Protein AF-I7IHN9-F1 (afdb_monomer_lite)

Foldseek 3Di:
DPDPCVVVVDDDLQPVPDDPDDDDDDDADPAPDKDKFWADDSNPDPPPRGDPPPCVVVVVVVDPDGTDIDIHHHHDPDPPPPPPPPPPPPDDDDDDPDPPPPPDPPCPPVVVVVVVVVVVVVVVVVVVVVVVVVVVVVVVVVVVVVD

Structure (mmCIF, N/CA/C/O backbone):
data_AF-I7IHN9-F1
#
_entry.id   AF-I7IHN9-F1
#
loop_
_atom_site.group_PDB
_atom_site.id
_atom_site.type_symbol
_atom_site.label_atom_id
_atom_site.label_alt_id
_atom_site.label_comp_id
_atom_site.label_asym_id
_atom_site.label_entity_id
_atom_site.label_seq_id
_atom_site.pdbx_PDB_ins_code
_atom_site.Cartn_x
_atom_site.Cartn_y
_atom_site.Cartn_z
_atom_site.occupancy
_atom_site.B_iso_or_equiv
_atom_site.auth_seq_id
_atom_site.auth_comp_id
_atom_site.auth_asym_id
_atom_site.auth_atom_id
_atom_site.pdbx_PDB_model_num
ATOM 1 N N . MET A 1 1 ? 38.250 -12.489 -5.706 1.00 54.12 1 MET A N 1
ATOM 2 C CA . MET A 1 1 ? 36.847 -12.490 -5.244 1.00 54.12 1 MET A CA 1
ATOM 3 C C . MET A 1 1 ? 36.483 -11.031 -5.036 1.00 54.12 1 MET A C 1
ATOM 5 O O . MET A 1 1 ? 37.221 -10.375 -4.312 1.00 54.12 1 MET A O 1
ATOM 9 N N . SER A 1 2 ? 35.506 -10.486 -5.765 1.00 75.62 2 SER A N 1
ATOM 10 C CA . SER A 1 2 ? 35.067 -9.096 -5.568 1.00 75.62 2 SER A CA 1
ATOM 11 C C . SER A 1 2 ? 34.502 -8.921 -4.157 1.00 75.62 2 SER A C 1
ATOM 13 O O . SER A 1 2 ? 34.003 -9.886 -3.574 1.00 75.62 2 SER A O 1
ATOM 15 N N . ASP A 1 3 ? 34.631 -7.714 -3.607 1.00 82.38 3 ASP A N 1
ATOM 16 C CA . ASP A 1 3 ? 34.148 -7.372 -2.270 1.00 82.38 3 ASP A CA 1
ATOM 17 C C . ASP A 1 3 ? 32.648 -7.714 -2.151 1.00 82.38 3 ASP A C 1
ATOM 19 O O . ASP A 1 3 ? 31.854 -7.251 -2.975 1.00 82.38 3 ASP A O 1
ATOM 23 N N . PRO A 1 4 ? 32.223 -8.528 -1.167 1.00 71.88 4 PRO A N 1
ATOM 24 C CA . PRO A 1 4 ? 30.813 -8.807 -0.940 1.00 71.88 4 PRO A CA 1
ATOM 25 C C . PRO A 1 4 ? 29.994 -7.561 -0.592 1.00 71.88 4 PRO A C 1
ATOM 27 O O . PRO A 1 4 ? 28.783 -7.679 -0.561 1.00 71.88 4 PRO A O 1
ATOM 30 N N . LEU A 1 5 ? 30.585 -6.387 -0.354 1.00 69.56 5 LEU A N 1
ATOM 31 C CA . LEU A 1 5 ? 29.865 -5.119 -0.189 1.00 69.56 5 LEU A CA 1
ATOM 32 C C . LEU A 1 5 ? 29.711 -4.315 -1.491 1.00 69.56 5 LEU A C 1
ATOM 34 O O . LEU A 1 5 ? 29.008 -3.306 -1.502 1.00 69.56 5 LEU A O 1
ATOM 38 N N . ASP A 1 6 ? 30.297 -4.760 -2.604 1.00 70.44 6 ASP A N 1
ATOM 39 C CA . ASP A 1 6 ? 30.288 -4.015 -3.872 1.00 70.44 6 ASP A CA 1
ATOM 40 C C . ASP A 1 6 ? 28.869 -3.855 -4.466 1.00 70.44 6 ASP A C 1
ATOM 42 O O . ASP A 1 6 ? 28.580 -2.895 -5.180 1.00 70.44 6 ASP A O 1
ATOM 46 N N . TYR A 1 7 ? 27.920 -4.727 -4.091 1.00 60.41 7 TYR A N 1
ATOM 47 C CA . TYR A 1 7 ? 26.512 -4.614 -4.502 1.00 60.41 7 TYR A CA 1
ATOM 48 C C . TYR A 1 7 ? 25.788 -3.402 -3.900 1.00 60.41 7 TYR A C 1
ATOM 50 O O . TYR A 1 7 ? 24.804 -2.928 -4.474 1.00 60.41 7 TYR A O 1
ATOM 58 N N . PHE A 1 8 ? 26.264 -2.871 -2.770 1.00 59.25 8 PHE A N 1
ATOM 59 C CA . PHE A 1 8 ? 25.698 -1.657 -2.181 1.00 59.25 8 PHE A CA 1
ATOM 60 C C . PHE A 1 8 ? 25.998 -0.414 -3.023 1.00 59.25 8 PHE A C 1
ATOM 62 O O . PHE A 1 8 ? 25.286 0.583 -2.916 1.00 59.25 8 PHE A O 1
ATOM 69 N N . ASN A 1 9 ? 26.998 -0.475 -3.905 1.00 61.16 9 ASN A N 1
ATOM 70 C CA . ASN A 1 9 ? 27.484 0.697 -4.621 1.00 61.16 9 ASN A CA 1
ATOM 71 C C . ASN A 1 9 ? 26.726 1.014 -5.921 1.00 61.16 9 ASN A C 1
ATOM 73 O O . ASN A 1 9 ? 27.096 1.984 -6.588 1.00 61.16 9 ASN A O 1
ATOM 77 N N . LYS A 1 10 ? 25.696 0.250 -6.343 1.00 65.44 10 LYS A N 1
ATOM 78 C CA . LYS A 1 10 ? 25.131 0.493 -7.690 1.00 65.44 10 LYS A CA 1
ATOM 79 C C . LYS A 1 10 ? 23.691 0.088 -8.005 1.00 65.44 10 LYS A C 1
ATOM 81 O O . LYS A 1 10 ? 23.374 -0.072 -9.182 1.00 65.44 10 LYS A O 1
ATOM 86 N N . VAL A 1 11 ? 22.790 -0.019 -7.028 1.00 72.56 11 VAL A N 1
ATOM 87 C CA . VAL A 1 11 ? 21.359 -0.197 -7.347 1.00 72.56 11 VAL A CA 1
ATOM 88 C C . VAL A 1 11 ? 20.521 0.895 -6.697 1.00 72.56 11 VAL A C 1
ATOM 90 O O . VAL A 1 11 ? 20.158 0.822 -5.527 1.00 72.56 11 VAL A O 1
ATOM 93 N N . ASN A 1 12 ? 20.211 1.930 -7.480 1.00 80.44 12 ASN A N 1
ATOM 94 C CA . ASN A 1 12 ? 19.221 2.931 -7.105 1.00 80.44 12 ASN A CA 1
ATOM 95 C C . ASN A 1 12 ? 17.834 2.476 -7.581 1.00 80.44 12 ASN A C 1
ATOM 97 O O . ASN A 1 12 ? 17.494 2.633 -8.750 1.00 80.44 12 ASN A O 1
ATOM 101 N N . TYR A 1 13 ? 17.023 1.938 -6.671 1.00 81.69 13 TYR A N 1
ATOM 102 C CA . TYR A 1 13 ? 15.631 1.563 -6.958 1.00 81.69 13 TYR A CA 1
ATOM 103 C C . TYR A 1 13 ? 14.738 2.788 -7.197 1.00 81.69 13 TYR A C 1
ATOM 105 O O . TYR A 1 13 ? 13.779 2.737 -7.969 1.00 81.69 13 TYR A O 1
ATOM 113 N N . ASN A 1 14 ? 15.083 3.916 -6.579 1.00 88.81 14 ASN A N 1
ATOM 114 C CA . ASN A 1 14 ? 14.391 5.185 -6.717 1.00 88.81 14 ASN A CA 1
ATOM 115 C C . ASN A 1 14 ? 14.932 5.992 -7.909 1.00 88.81 14 ASN A C 1
ATOM 117 O O . ASN A 1 14 ? 15.412 7.120 -7.775 1.00 88.81 14 ASN A O 1
ATOM 121 N N . ILE A 1 15 ? 14.830 5.415 -9.107 1.00 89.19 15 ILE A N 1
ATOM 122 C CA . ILE A 1 15 ? 15.237 6.083 -10.357 1.00 89.19 15 ILE A CA 1
ATOM 123 C C . ILE A 1 15 ? 14.413 7.345 -10.657 1.00 89.19 15 ILE A C 1
ATOM 125 O O . ILE A 1 15 ? 14.815 8.164 -11.476 1.00 89.19 15 ILE A O 1
ATOM 129 N N . ARG A 1 16 ? 13.248 7.494 -10.013 1.00 88.44 16 ARG A N 1
ATOM 130 C CA . ARG A 1 16 ? 12.340 8.636 -10.179 1.00 88.44 16 ARG A CA 1
ATOM 131 C C . ARG A 1 16 ? 12.633 9.797 -9.230 1.00 88.44 16 ARG A C 1
ATOM 133 O O . ARG A 1 16 ? 11.987 10.831 -9.356 1.00 88.44 16 ARG A O 1
ATOM 140 N N . GLY A 1 17 ? 13.578 9.638 -8.302 1.00 88.88 17 GLY A N 1
ATOM 141 C CA . GLY A 1 17 ? 13.965 10.701 -7.375 1.00 88.88 17 GLY A CA 1
ATOM 142 C C . GLY A 1 17 ? 12.866 11.092 -6.385 1.00 88.88 17 GLY A C 1
ATOM 143 O O . GLY A 1 17 ? 12.783 12.253 -6.001 1.00 88.88 17 GLY A O 1
ATOM 144 N N . PHE A 1 18 ? 12.009 10.149 -5.981 1.00 90.75 18 PHE A N 1
ATOM 145 C CA . PHE A 1 18 ? 11.022 10.391 -4.929 1.00 90.75 18 PHE A CA 1
ATOM 146 C C . PHE A 1 18 ? 11.691 10.701 -3.586 1.00 90.75 18 PHE A C 1
ATOM 148 O O . PHE A 1 18 ? 12.815 10.272 -3.322 1.00 90.75 18 PHE A O 1
ATOM 155 N N . GLU A 1 19 ? 10.986 11.400 -2.705 1.00 87.88 19 GLU A N 1
ATOM 156 C CA . GLU A 1 19 ? 11.465 11.629 -1.344 1.00 87.88 19 GLU A CA 1
ATOM 157 C C . GLU A 1 19 ? 11.629 10.303 -0.587 1.00 87.88 19 GLU A C 1
ATOM 159 O O . GLU A 1 19 ? 10.812 9.383 -0.709 1.00 87.88 19 GLU A O 1
ATOM 164 N N . THR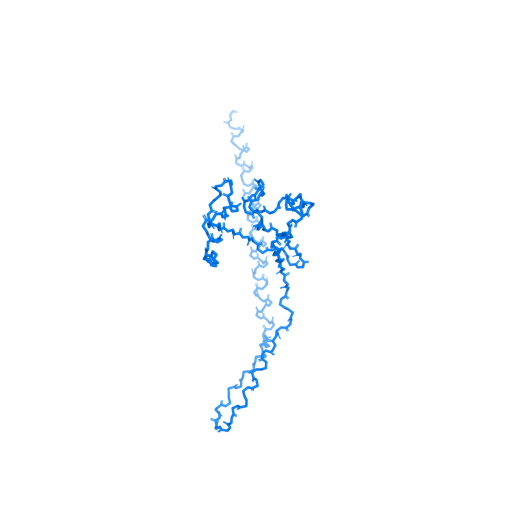 A 1 20 ? 12.700 10.201 0.204 1.00 82.06 20 THR A N 1
ATOM 165 C CA . THR A 1 20 ? 13.037 8.984 0.961 1.00 82.06 20 THR A CA 1
ATOM 166 C C . THR A 1 20 ? 12.082 8.739 2.124 1.00 82.06 20 THR A C 1
ATOM 168 O O . THR A 1 20 ? 11.817 7.590 2.478 1.00 82.06 20 THR A O 1
ATOM 171 N N . THR A 1 21 ? 11.529 9.804 2.699 1.00 86.75 21 THR A N 1
ATOM 172 C CA . THR A 1 21 ? 10.572 9.758 3.803 1.00 86.75 21 THR A CA 1
ATOM 173 C C . THR A 1 21 ? 9.226 10.294 3.350 1.00 86.75 21 THR A C 1
ATOM 175 O O . THR A 1 21 ? 9.148 11.406 2.849 1.00 86.75 21 THR A O 1
ATOM 178 N N . ASN A 1 22 ? 8.162 9.522 3.569 1.00 89.50 22 ASN A N 1
ATOM 179 C CA . ASN A 1 22 ? 6.793 9.936 3.279 1.00 89.50 22 ASN A CA 1
ATOM 180 C C . ASN A 1 22 ? 5.959 9.768 4.549 1.00 89.50 22 ASN A C 1
ATOM 182 O O . ASN A 1 22 ? 5.954 8.690 5.144 1.00 89.50 22 ASN A O 1
ATOM 186 N N . GLN A 1 23 ? 5.248 10.818 4.955 1.00 91.31 23 GLN A N 1
ATOM 187 C CA . GLN A 1 23 ? 4.308 10.766 6.072 1.00 91.31 23 GLN A CA 1
ATOM 188 C C . GLN A 1 23 ? 2.880 10.719 5.533 1.00 91.31 23 GLN A C 1
ATOM 190 O O . GLN A 1 23 ? 2.482 11.556 4.728 1.00 91.31 23 GLN A O 1
ATOM 195 N N . ILE A 1 24 ? 2.104 9.734 5.986 1.00 92.19 24 ILE A N 1
ATOM 196 C CA . ILE A 1 24 ? 0.739 9.492 5.514 1.00 92.19 24 ILE A CA 1
ATOM 197 C C . ILE A 1 24 ? -0.171 9.438 6.736 1.00 92.19 24 ILE A C 1
ATOM 199 O O . ILE A 1 24 ? 0.062 8.651 7.653 1.00 92.19 24 ILE A O 1
ATOM 203 N N . VAL A 1 25 ? -1.188 10.296 6.758 1.00 93.31 25 VAL A N 1
ATOM 204 C CA . VAL A 1 25 ? -2.175 10.373 7.839 1.00 93.31 25 VAL A CA 1
ATOM 205 C C . VAL A 1 25 ? -3.511 9.900 7.292 1.00 93.31 25 VAL A C 1
ATOM 207 O O . VAL A 1 25 ? -4.019 10.455 6.321 1.00 93.31 25 VAL A O 1
ATOM 210 N N . GLU A 1 26 ? -4.072 8.867 7.914 1.00 92.25 26 GLU A N 1
ATOM 211 C CA . GLU A 1 26 ? -5.314 8.232 7.484 1.00 92.25 26 GLU A CA 1
ATOM 212 C C . GLU A 1 26 ? -6.309 8.178 8.637 1.00 92.25 26 GLU A C 1
ATOM 214 O O . GLU A 1 26 ? -5.959 7.829 9.764 1.00 92.25 26 GLU A O 1
ATOM 219 N N . TYR A 1 27 ? -7.562 8.524 8.347 1.00 92.25 27 TYR A N 1
ATOM 220 C CA . TYR A 1 27 ? -8.635 8.488 9.335 1.00 92.25 27 TYR A CA 1
ATOM 221 C C . TYR A 1 27 ? -9.208 7.080 9.479 1.00 92.25 27 TYR A C 1
ATOM 223 O O . TYR A 1 27 ? -9.294 6.314 8.512 1.00 92.25 27 TYR A O 1
ATOM 231 N N . LEU A 1 28 ? -9.641 6.770 10.700 1.00 94.31 28 LEU A N 1
ATOM 232 C CA . LEU A 1 28 ? -10.312 5.522 11.026 1.00 94.31 28 LEU A CA 1
ATOM 233 C C . LEU A 1 28 ? -11.630 5.416 10.226 1.00 94.31 28 LEU A C 1
ATOM 235 O O . LEU A 1 28 ? -12.396 6.385 10.203 1.00 94.31 28 LEU A O 1
ATOM 239 N N . PRO A 1 29 ? -11.907 4.283 9.552 1.00 94.81 29 PRO A N 1
ATOM 240 C CA . PRO A 1 29 ? -13.169 4.101 8.849 1.00 94.81 29 PRO A CA 1
ATOM 241 C C . PRO A 1 29 ? -14.347 4.020 9.836 1.00 94.81 29 PRO A C 1
ATOM 243 O O . PRO A 1 29 ? -14.147 3.815 11.039 1.00 94.81 29 PRO A O 1
ATOM 246 N N . PRO A 1 30 ? -15.593 4.157 9.350 1.00 93.69 30 PRO A N 1
ATOM 247 C CA . PRO A 1 30 ? -16.770 3.871 10.159 1.00 93.69 30 PRO A CA 1
ATOM 248 C C . PRO A 1 30 ? -16.743 2.442 10.707 1.00 93.69 30 PRO A C 1
ATOM 250 O O . PRO A 1 30 ? -16.099 1.551 10.148 1.00 93.69 30 PRO A O 1
ATOM 253 N N . ILE A 1 31 ? -17.463 2.234 11.804 1.00 92.88 31 ILE A N 1
ATOM 254 C CA . ILE A 1 31 ? -17.530 0.949 12.489 1.00 92.88 31 ILE A CA 1
ATOM 255 C C . ILE A 1 31 ? -17.989 -0.169 11.540 1.00 92.88 31 ILE A C 1
ATOM 257 O O . ILE A 1 31 ? -18.911 0.016 10.743 1.00 92.88 31 ILE A O 1
ATOM 261 N N . GLY A 1 32 ? -17.325 -1.322 11.591 1.00 89.88 32 GLY A N 1
ATOM 262 C CA . GLY A 1 32 ? -17.643 -2.473 10.741 1.00 89.88 32 GLY A CA 1
ATOM 263 C C . GLY A 1 32 ? -17.229 -2.335 9.269 1.00 89.88 32 GLY A C 1
ATOM 264 O O . GLY A 1 32 ? -17.430 -3.276 8.503 1.00 89.88 32 GLY A O 1
ATOM 265 N N . ILE A 1 33 ? -16.628 -1.210 8.861 1.00 93.94 33 ILE A N 1
ATOM 266 C CA . ILE A 1 33 ? -16.092 -1.016 7.509 1.00 93.94 33 ILE A CA 1
ATOM 267 C C . ILE A 1 33 ? -14.572 -1.181 7.528 1.00 93.94 33 ILE A C 1
ATOM 269 O O . ILE A 1 33 ? -13.862 -0.586 8.338 1.00 93.94 33 ILE A O 1
ATOM 273 N N . GLU A 1 34 ? -14.063 -1.974 6.588 1.00 94.38 34 GLU A N 1
ATOM 274 C CA . GLU A 1 34 ? -12.632 -2.165 6.376 1.00 94.38 34 GLU A CA 1
ATOM 275 C C . GLU A 1 34 ? -12.102 -1.188 5.320 1.00 94.38 34 GLU A C 1
ATOM 277 O O . GLU A 1 34 ? -12.626 -1.114 4.205 1.00 94.38 34 GLU A O 1
ATOM 282 N N . LYS A 1 35 ? -11.015 -0.477 5.638 1.00 95.88 35 LYS A N 1
ATOM 283 C CA . LYS A 1 35 ? -10.280 0.355 4.679 1.00 95.88 35 LYS A CA 1
ATOM 284 C C . LYS A 1 35 ? -8.940 -0.296 4.348 1.00 95.88 35 LYS A C 1
ATOM 286 O O . LYS A 1 35 ? -8.073 -0.428 5.209 1.00 95.88 35 LYS A O 1
ATOM 291 N N . LYS A 1 36 ? -8.762 -0.678 3.081 1.00 96.06 36 LYS A N 1
ATOM 292 C CA . LYS A 1 36 ? -7.509 -1.238 2.555 1.00 96.06 36 LYS A CA 1
ATOM 293 C C . LYS A 1 36 ? -6.688 -0.154 1.874 1.00 96.06 36 LYS A C 1
ATOM 295 O O . LYS A 1 36 ? -7.179 0.513 0.966 1.00 96.06 36 LYS A O 1
ATOM 300 N N . ILE A 1 37 ? -5.426 -0.034 2.259 1.00 96.31 37 ILE A N 1
ATOM 301 C CA . ILE A 1 37 ? -4.478 0.923 1.691 1.00 96.31 37 ILE A CA 1
ATOM 302 C C . ILE A 1 37 ? -3.272 0.146 1.176 1.00 96.31 37 ILE A C 1
ATOM 304 O O . ILE A 1 37 ? -2.746 -0.722 1.869 1.00 96.31 37 ILE A O 1
ATOM 308 N N . ARG A 1 38 ? -2.844 0.428 -0.058 1.00 97.38 38 ARG A N 1
ATOM 309 C CA . ARG A 1 38 ? -1.682 -0.223 -0.678 1.00 97.38 38 ARG A CA 1
ATOM 310 C C . ARG A 1 38 ? -0.554 0.785 -0.836 1.00 97.38 38 ARG A C 1
ATOM 312 O O . ARG A 1 38 ? -0.706 1.760 -1.568 1.00 97.38 38 ARG A O 1
ATOM 319 N N . PHE A 1 39 ? 0.579 0.511 -0.210 1.00 96.75 39 PHE A N 1
ATOM 320 C CA . PHE A 1 39 ? 1.793 1.310 -0.300 1.00 96.75 39 PHE A CA 1
ATOM 321 C C . PHE A 1 39 ? 2.779 0.688 -1.284 1.00 96.75 39 PHE A C 1
ATOM 323 O O . PHE A 1 39 ? 2.986 -0.529 -1.313 1.00 96.75 39 PHE A O 1
ATOM 330 N N . CYS A 1 40 ? 3.364 1.533 -2.123 1.00 95.81 40 CYS A N 1
ATOM 331 C CA . CYS A 1 40 ? 4.338 1.140 -3.125 1.00 95.81 40 CYS A CA 1
ATOM 332 C C . CYS A 1 40 ? 5.669 0.767 -2.460 1.00 95.81 40 CYS A C 1
ATOM 334 O O . CYS A 1 40 ? 6.181 1.517 -1.635 1.00 95.81 40 CYS A O 1
ATOM 336 N N . ARG A 1 41 ? 6.251 -0.367 -2.865 1.00 94.00 41 ARG A N 1
ATOM 337 C CA . ARG A 1 41 ? 7.622 -0.764 -2.490 1.00 94.00 41 ARG A CA 1
ATOM 338 C C . ARG A 1 41 ? 8.562 -0.922 -3.685 1.00 94.00 41 ARG A C 1
ATOM 340 O O . ARG A 1 41 ? 9.757 -1.089 -3.494 1.00 94.00 41 ARG A O 1
ATOM 347 N N . CYS A 1 42 ? 8.033 -0.862 -4.908 1.00 93.88 42 CYS A N 1
ATOM 348 C CA . CYS A 1 42 ? 8.820 -1.023 -6.131 1.00 93.88 42 CYS A CA 1
ATOM 349 C C . CYS A 1 42 ? 9.401 0.295 -6.667 1.00 93.88 42 CYS A C 1
ATOM 351 O O . CYS A 1 42 ? 10.112 0.274 -7.662 1.00 93.88 42 CYS A O 1
ATOM 353 N N . TRP A 1 43 ? 9.066 1.442 -6.060 1.00 93.81 43 TRP A N 1
ATOM 354 C CA . TRP A 1 43 ? 9.514 2.783 -6.476 1.00 93.81 43 TRP A CA 1
ATOM 355 C C . TRP A 1 43 ? 9.128 3.207 -7.911 1.00 93.81 43 TRP A C 1
ATOM 357 O O . TRP A 1 43 ? 9.531 4.273 -8.366 1.00 93.81 43 TRP A O 1
ATOM 367 N N . GLN A 1 44 ? 8.289 2.433 -8.614 1.00 93.94 44 GLN A N 1
ATOM 368 C CA . GLN A 1 44 ? 7.838 2.735 -9.985 1.00 93.94 44 GLN A CA 1
ATOM 369 C C . GLN A 1 44 ? 6.416 3.304 -10.085 1.00 93.94 44 GLN A C 1
ATOM 371 O O . GLN A 1 44 ? 5.984 3.704 -11.171 1.00 93.94 44 GLN A O 1
ATOM 376 N N . SER A 1 45 ? 5.686 3.383 -8.970 1.00 95.38 45 SER A N 1
ATOM 377 C CA . SER A 1 45 ? 4.326 3.931 -8.963 1.00 95.38 45 SER A CA 1
ATOM 378 C C . SER A 1 45 ? 4.300 5.392 -9.403 1.00 95.38 45 SER A C 1
ATOM 380 O O . SER A 1 45 ? 5.128 6.202 -8.982 1.00 95.38 45 SER A O 1
ATOM 382 N N . LYS A 1 46 ? 3.329 5.758 -10.244 1.00 94.00 46 LYS A N 1
ATOM 383 C CA . LYS A 1 46 ? 3.037 7.163 -10.585 1.00 94.00 46 LYS A CA 1
ATOM 384 C C . LYS A 1 46 ? 2.352 7.903 -9.435 1.00 94.00 46 LYS A C 1
ATOM 386 O O . LYS A 1 46 ? 2.375 9.126 -9.408 1.00 94.00 46 LYS A O 1
ATOM 391 N N . LYS A 1 47 ? 1.741 7.169 -8.501 1.00 93.94 47 LYS A N 1
ATOM 392 C CA . LYS A 1 47 ? 1.033 7.699 -7.326 1.00 93.94 47 LYS A CA 1
ATOM 393 C C . LYS A 1 47 ? 1.811 7.464 -6.031 1.00 93.94 47 LYS A C 1
ATOM 395 O O . LYS A 1 47 ? 1.196 7.312 -4.978 1.00 93.94 47 LYS A O 1
ATOM 400 N N . PHE A 1 48 ? 3.140 7.369 -6.109 1.00 94.56 48 PHE A N 1
ATOM 401 C CA . PHE A 1 48 ? 3.995 7.175 -4.939 1.00 94.56 48 PHE A CA 1
ATOM 402 C C . PHE A 1 48 ? 3.650 8.222 -3.862 1.00 94.56 48 PHE A C 1
ATOM 404 O O . PHE A 1 48 ? 3.514 9.395 -4.210 1.00 94.56 48 PHE A O 1
ATOM 411 N N . PRO A 1 49 ? 3.420 7.825 -2.595 1.00 95.12 49 PRO A N 1
ATOM 412 C CA . PRO A 1 49 ? 3.755 6.544 -1.948 1.00 95.12 49 PRO A CA 1
ATOM 413 C C . PRO A 1 49 ? 2.729 5.404 -2.113 1.00 95.12 49 PRO A C 1
ATOM 415 O O . PRO A 1 49 ? 2.967 4.286 -1.654 1.00 95.12 49 PRO A O 1
ATOM 418 N N . TYR A 1 50 ? 1.592 5.631 -2.769 1.00 96.81 50 TYR A N 1
ATOM 419 C CA . TYR A 1 50 ? 0.571 4.603 -2.988 1.00 96.81 50 TYR A CA 1
ATOM 420 C C . TYR A 1 50 ? 0.920 3.675 -4.151 1.00 96.81 50 TYR A C 1
ATOM 422 O O . TYR A 1 50 ? 1.582 4.064 -5.114 1.00 96.81 50 TYR A O 1
ATOM 430 N N . CYS A 1 51 ? 0.456 2.431 -4.080 1.00 97.19 51 CYS A N 1
ATOM 431 C CA . CYS A 1 51 ? 0.615 1.457 -5.153 1.00 97.19 51 CYS A CA 1
ATOM 432 C C . CYS A 1 51 ? -0.468 1.635 -6.227 1.00 97.19 51 CYS A C 1
ATOM 434 O O . CYS A 1 51 ? -1.659 1.631 -5.921 1.00 97.19 51 CYS A O 1
ATOM 436 N N . ASP A 1 52 ? -0.045 1.724 -7.484 1.00 96.88 52 ASP A N 1
ATOM 437 C CA . ASP A 1 52 ? -0.883 1.799 -8.689 1.00 96.88 52 ASP A CA 1
ATOM 438 C C . ASP A 1 52 ? -0.779 0.531 -9.561 1.00 96.88 52 ASP A C 1
ATOM 440 O O . ASP A 1 52 ? -1.084 0.554 -10.748 1.00 96.88 52 ASP A O 1
ATOM 444 N N . ASP A 1 53 ? -0.326 -0.572 -8.964 1.00 96.56 53 ASP A N 1
ATOM 445 C CA . ASP A 1 53 ? -0.132 -1.880 -9.595 1.00 96.56 53 ASP A CA 1
ATOM 446 C C . ASP A 1 53 ? 0.956 -1.946 -10.688 1.00 96.56 53 ASP A C 1
ATOM 448 O O . ASP A 1 53 ? 1.117 -2.983 -11.330 1.00 96.56 53 ASP A O 1
ATOM 452 N N . THR A 1 54 ? 1.796 -0.911 -10.820 1.00 95.56 54 THR A N 1
ATOM 453 C CA . THR A 1 54 ? 2.996 -0.914 -11.692 1.00 95.56 54 THR A CA 1
ATOM 454 C C . THR A 1 54 ? 3.972 -2.056 -11.405 1.00 95.56 54 THR A C 1
ATOM 456 O O . THR A 1 54 ? 4.638 -2.537 -12.317 1.00 95.56 54 THR A O 1
ATOM 459 N N . HIS A 1 55 ? 4.020 -2.542 -10.162 1.00 94.88 55 HIS A N 1
ATOM 460 C CA . HIS A 1 55 ? 4.826 -3.702 -9.770 1.00 94.88 55 HIS A CA 1
ATOM 461 C C . HIS A 1 55 ? 4.485 -4.976 -10.563 1.00 94.88 55 HIS A C 1
ATOM 463 O O . HIS A 1 55 ? 5.341 -5.839 -10.692 1.00 94.88 55 HIS A O 1
ATOM 469 N N . LYS A 1 56 ? 3.279 -5.101 -11.141 1.00 96.31 56 LYS A N 1
ATOM 470 C CA . LYS A 1 56 ? 2.914 -6.267 -11.965 1.00 96.31 56 LYS A CA 1
ATOM 471 C C . LYS A 1 56 ? 3.802 -6.408 -13.201 1.00 96.31 56 LYS A C 1
ATOM 473 O O . LYS A 1 56 ? 4.231 -7.510 -13.503 1.00 96.31 56 LYS A O 1
ATOM 478 N N . VAL A 1 57 ? 4.144 -5.291 -13.844 1.00 94.69 57 VAL A N 1
ATOM 479 C CA . VAL A 1 57 ? 5.053 -5.280 -15.002 1.00 94.69 57 VAL A CA 1
ATOM 480 C C . VAL A 1 57 ? 6.457 -5.737 -14.593 1.00 94.69 57 VAL A C 1
ATOM 482 O O . VAL A 1 57 ? 7.135 -6.431 -15.340 1.00 94.69 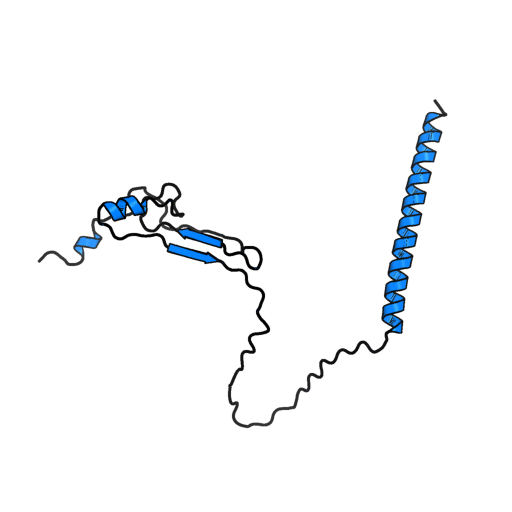57 VAL A O 1
ATOM 485 N N . MET A 1 58 ? 6.892 -5.391 -13.378 1.00 91.75 58 MET A N 1
ATOM 486 C CA . MET A 1 58 ? 8.173 -5.860 -12.839 1.00 91.75 58 MET A CA 1
ATOM 487 C C . MET A 1 58 ? 8.138 -7.359 -12.524 1.00 91.75 58 MET A C 1
ATOM 489 O O . MET A 1 58 ? 9.089 -8.067 -12.842 1.00 91.75 58 MET A O 1
ATOM 493 N N . ASN A 1 59 ? 7.009 -7.853 -12.008 1.00 94.88 59 ASN A N 1
ATOM 494 C CA . ASN A 1 59 ? 6.785 -9.284 -11.795 1.00 94.88 59 ASN A CA 1
ATOM 495 C C . ASN A 1 59 ? 6.829 -10.072 -13.109 1.00 94.88 59 ASN A C 1
ATOM 497 O O . ASN A 1 59 ? 7.425 -11.145 -13.152 1.00 94.88 59 ASN A O 1
ATOM 501 N N . GLU A 1 60 ? 6.258 -9.534 -14.189 1.00 95.00 60 GLU A N 1
ATOM 502 C CA . GLU A 1 60 ? 6.346 -10.121 -15.536 1.00 95.00 60 GLU A CA 1
ATOM 503 C C . GLU A 1 60 ? 7.788 -10.147 -16.068 1.00 95.00 60 GLU A C 1
ATOM 505 O O . GLU A 1 60 ? 8.174 -11.093 -16.752 1.00 95.00 60 GLU A O 1
ATOM 510 N N . ALA A 1 61 ? 8.607 -9.154 -15.707 1.00 92.50 61 ALA A N 1
ATOM 511 C CA . ALA A 1 61 ? 10.034 -9.107 -16.030 1.00 92.50 61 ALA A CA 1
ATOM 512 C C . ALA A 1 61 ? 10.909 -10.018 -15.138 1.00 92.50 61 ALA A C 1
ATOM 514 O O . ALA A 1 61 ? 12.121 -10.087 -15.345 1.00 92.50 61 ALA A O 1
ATOM 515 N N . GLY A 1 62 ? 10.315 -10.721 -14.166 1.00 93.62 62 GLY A N 1
ATOM 516 C CA . GLY A 1 62 ? 11.002 -11.663 -13.278 1.00 93.62 62 GLY A CA 1
ATOM 517 C C . GLY A 1 62 ? 11.436 -11.094 -11.924 1.00 93.62 62 GLY A C 1
ATOM 518 O O . GLY A 1 62 ? 12.070 -11.812 -11.151 1.00 93.62 62 GLY A O 1
ATOM 519 N N . ASP A 1 63 ? 11.091 -9.845 -11.598 1.00 89.50 63 ASP A N 1
ATOM 520 C CA . ASP A 1 63 ? 11.362 -9.261 -10.280 1.00 89.50 63 ASP A CA 1
ATOM 521 C C . ASP A 1 63 ? 10.184 -9.508 -9.329 1.00 89.50 63 ASP A C 1
ATOM 523 O O . ASP A 1 63 ? 9.072 -9.069 -9.588 1.00 89.50 63 ASP A O 1
ATOM 527 N N . SER A 1 64 ? 10.397 -10.218 -8.221 1.00 93.50 64 SER A N 1
ATOM 528 C CA . SER A 1 64 ? 9.322 -10.621 -7.301 1.00 93.50 64 SER A CA 1
ATOM 529 C C . SER A 1 64 ? 8.996 -9.522 -6.290 1.00 93.50 64 SER A C 1
ATOM 531 O O . SER A 1 64 ? 9.327 -9.619 -5.104 1.00 93.50 64 SER A O 1
ATOM 533 N N . VAL A 1 65 ? 8.313 -8.472 -6.747 1.00 93.31 65 VAL A N 1
ATOM 534 C CA . VAL A 1 65 ? 7.965 -7.306 -5.926 1.00 93.31 65 VAL A CA 1
ATOM 535 C C . VAL A 1 65 ? 6.458 -7.152 -5.728 1.00 93.31 65 VAL A C 1
ATOM 537 O O . VAL A 1 65 ? 5.608 -7.605 -6.492 1.00 93.31 65 VAL A O 1
ATOM 540 N N . GLY A 1 66 ? 6.086 -6.480 -4.642 1.00 94.19 66 GLY A N 1
ATOM 541 C CA . GLY A 1 66 ? 4.682 -6.261 -4.324 1.00 94.19 66 GLY A CA 1
ATOM 542 C C . GLY A 1 66 ? 4.478 -5.164 -3.291 1.00 94.19 66 GLY A C 1
ATOM 543 O O . GLY A 1 66 ? 5.413 -4.817 -2.559 1.00 94.19 66 GLY A O 1
ATOM 544 N N . PRO A 1 67 ? 3.267 -4.599 -3.210 1.00 97.31 67 PRO A N 1
ATOM 545 C CA . PRO A 1 67 ? 2.963 -3.532 -2.277 1.00 97.31 67 PRO A CA 1
ATOM 546 C C . PRO A 1 67 ? 2.914 -4.030 -0.835 1.00 97.31 67 PRO A C 1
ATOM 548 O O . PRO A 1 67 ? 2.702 -5.212 -0.571 1.00 97.31 67 PRO A O 1
ATOM 551 N N . PHE A 1 68 ? 3.055 -3.101 0.103 1.00 96.12 68 PHE A N 1
ATOM 552 C CA . PHE A 1 68 ? 2.639 -3.326 1.482 1.00 96.12 68 PHE A CA 1
ATOM 553 C C . PHE A 1 68 ? 1.156 -2.962 1.609 1.00 96.12 68 PHE A C 1
ATOM 555 O O . PHE A 1 68 ? 0.751 -1.881 1.187 1.00 96.12 68 PHE A O 1
ATOM 562 N N . VAL A 1 69 ? 0.333 -3.865 2.143 1.00 96.81 69 VAL A N 1
ATOM 563 C CA . VAL A 1 69 ? -1.116 -3.656 2.268 1.00 96.81 69 VAL A CA 1
ATOM 564 C C . VAL A 1 69 ? -1.467 -3.459 3.736 1.00 96.81 69 VAL A C 1
ATOM 566 O O . VAL A 1 69 ? -1.377 -4.395 4.525 1.00 96.81 69 VAL A O 1
ATOM 569 N N . ALA A 1 70 ? -1.881 -2.246 4.087 1.00 95.56 70 ALA A N 1
ATOM 570 C CA . ALA A 1 70 ? -2.414 -1.929 5.401 1.00 95.56 70 ALA A CA 1
ATOM 571 C C . ALA A 1 70 ? -3.936 -2.086 5.388 1.00 95.56 70 ALA A C 1
ATOM 573 O O . ALA A 1 70 ? -4.623 -1.579 4.497 1.00 95.56 70 ALA A O 1
ATOM 574 N N . ILE A 1 71 ? -4.456 -2.789 6.388 1.00 95.69 71 ILE A N 1
ATOM 575 C CA . ILE A 1 71 ? -5.885 -2.994 6.588 1.00 95.69 71 ILE A CA 1
ATOM 576 C C . ILE A 1 71 ? -6.270 -2.280 7.878 1.00 95.69 71 ILE A C 1
ATOM 578 O O . ILE A 1 71 ? -5.844 -2.679 8.959 1.00 95.69 71 ILE A O 1
ATOM 582 N N . ILE A 1 72 ? -7.062 -1.220 7.756 1.00 95.19 72 ILE A N 1
ATOM 583 C CA . ILE A 1 72 ? -7.567 -0.455 8.893 1.00 95.19 72 ILE A CA 1
ATOM 584 C C . ILE A 1 72 ? -8.996 -0.913 9.155 1.00 95.19 72 ILE A C 1
ATOM 586 O O . ILE A 1 72 ? -9.854 -0.834 8.271 1.00 95.19 72 ILE A O 1
ATOM 590 N N . LYS A 1 73 ? -9.242 -1.390 10.373 1.00 93.75 73 LYS A N 1
ATOM 591 C CA . LYS A 1 73 ? -10.564 -1.794 10.845 1.00 93.75 73 LYS A CA 1
ATOM 592 C C . LYS A 1 73 ? -10.937 -0.973 12.060 1.00 93.75 73 LYS A C 1
ATOM 594 O O . LYS A 1 73 ? -10.103 -0.729 12.929 1.00 93.75 73 LYS A O 1
ATOM 599 N N . ASN A 1 74 ? -12.194 -0.562 12.088 1.00 93.12 74 ASN A N 1
ATOM 600 C CA . ASN A 1 74 ? -12.820 0.007 13.262 1.00 93.12 74 ASN A CA 1
ATOM 601 C C . ASN A 1 74 ? -13.852 -0.994 13.765 1.00 93.12 74 ASN A C 1
ATOM 603 O O . ASN A 1 74 ? -14.849 -1.255 13.088 1.00 93.12 74 ASN A O 1
ATOM 607 N N . GLU A 1 75 ? -13.579 -1.597 14.910 1.00 86.25 75 GLU A N 1
ATOM 608 C CA . GLU A 1 75 ? -14.455 -2.585 15.526 1.00 86.25 75 GLU A CA 1
ATOM 609 C C . GLU A 1 75 ? -15.022 -1.986 16.809 1.00 86.25 75 GLU A C 1
ATOM 611 O O . GLU A 1 75 ? -14.308 -1.298 17.543 1.00 86.25 75 GLU A O 1
ATOM 616 N N . GLU A 1 76 ? -16.310 -2.233 17.080 1.00 80.81 76 GLU A N 1
ATOM 617 C CA . GLU A 1 76 ? -16.853 -1.918 18.403 1.00 80.81 76 GLU A CA 1
ATOM 618 C C . GLU A 1 76 ? -16.033 -2.696 19.428 1.00 80.81 76 GLU A C 1
ATOM 620 O O . GLU A 1 76 ? -15.687 -3.852 19.161 1.00 80.81 76 GLU A O 1
ATOM 625 N N . PRO A 1 77 ? -15.732 -2.119 20.603 1.00 72.38 77 PRO A N 1
ATOM 626 C CA . PRO A 1 77 ? -15.091 -2.866 21.665 1.00 72.38 77 PRO A CA 1
ATOM 627 C C . PRO A 1 77 ? -15.978 -4.066 21.999 1.00 72.38 77 PRO A C 1
ATOM 629 O O . PRO A 1 77 ? -17.002 -3.943 22.674 1.00 72.38 77 PRO A O 1
ATOM 632 N N . THR A 1 78 ? -15.601 -5.245 21.506 1.00 64.62 78 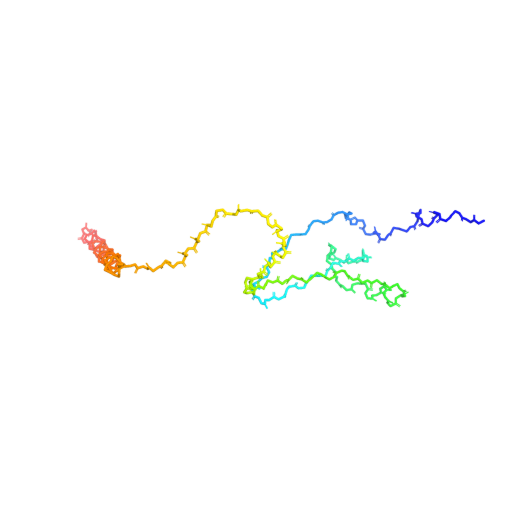THR A N 1
ATOM 633 C CA . THR A 1 78 ? -16.311 -6.478 21.807 1.00 64.62 78 THR A CA 1
ATOM 634 C C . THR A 1 78 ? -16.141 -6.714 23.296 1.00 64.62 78 THR A C 1
ATOM 636 O O . THR A 1 78 ? -15.039 -7.015 23.745 1.00 64.62 78 THR A O 1
ATOM 639 N N . THR A 1 79 ? -17.222 -6.473 24.043 1.00 58.97 79 THR A N 1
ATOM 640 C CA . THR A 1 79 ? -17.449 -6.786 25.460 1.00 58.97 79 THR A CA 1
ATOM 641 C C . THR A 1 79 ? -16.166 -6.873 26.276 1.00 58.97 79 THR A C 1
ATOM 643 O O . THR A 1 79 ? -15.580 -7.948 26.304 1.00 58.97 79 THR A O 1
ATOM 646 N N . PHE A 1 80 ? -15.759 -5.766 26.921 1.00 58.75 80 PHE A N 1
ATOM 647 C CA . PHE A 1 80 ? -14.646 -5.666 27.880 1.00 58.75 80 PHE A CA 1
ATOM 648 C C . PHE A 1 80 ? -13.744 -6.898 27.858 1.00 58.75 80 PHE A C 1
ATOM 650 O O . PHE A 1 80 ? -14.054 -7.874 28.549 1.00 58.75 80 PHE A O 1
ATOM 657 N N . HIS A 1 81 ? -12.645 -6.872 27.097 1.00 59.47 81 HIS A N 1
ATOM 658 C CA . HIS A 1 81 ? -11.575 -7.835 27.319 1.00 59.47 81 HIS A CA 1
ATOM 659 C C . HIS A 1 81 ? -11.222 -7.742 28.801 1.00 59.47 81 HIS A C 1
ATOM 661 O O . HIS A 1 81 ? -10.528 -6.827 29.241 1.00 59.47 81 HIS A O 1
ATOM 667 N N . LYS A 1 82 ? -11.791 -8.650 29.597 1.00 50.22 82 LYS A N 1
ATOM 668 C CA . LYS A 1 82 ? -11.488 -8.813 31.001 1.00 50.22 82 LYS A CA 1
ATOM 669 C C . LYS A 1 82 ? -10.062 -9.303 30.957 1.00 50.22 82 LYS A C 1
ATOM 671 O O . LYS A 1 82 ? -9.827 -10.502 30.823 1.00 50.22 82 LYS A O 1
ATOM 676 N N . LEU A 1 83 ? -9.122 -8.363 30.979 1.00 54.12 83 LEU A N 1
ATOM 677 C CA . LEU A 1 83 ? -7.736 -8.631 31.279 1.00 54.12 83 LEU A CA 1
ATOM 678 C C . LEU A 1 83 ? -7.790 -9.245 32.673 1.00 54.12 83 LEU A C 1
ATOM 680 O O . LEU A 1 83 ? -7.833 -8.556 33.691 1.00 54.12 83 LEU A O 1
ATOM 684 N N . LYS A 1 84 ? -7.928 -10.573 32.716 1.00 47.12 84 LYS A N 1
ATOM 685 C CA . LYS A 1 84 ? -7.671 -11.370 33.898 1.00 47.12 84 LYS A CA 1
ATOM 686 C C . LYS A 1 84 ? -6.184 -11.166 34.130 1.00 47.12 84 LYS A C 1
ATOM 688 O O . LYS A 1 84 ? -5.359 -11.903 33.604 1.00 47.12 84 LYS A O 1
ATOM 693 N N . LEU A 1 85 ? -5.851 -10.127 34.887 1.00 51.12 85 LEU A N 1
ATOM 694 C CA . LEU A 1 85 ? -4.579 -10.040 35.571 1.00 51.12 85 LEU A CA 1
ATOM 695 C C . LEU A 1 85 ? -4.564 -11.227 36.536 1.00 51.12 85 LEU A C 1
ATOM 697 O O . LEU A 1 85 ? -4.994 -11.119 37.680 1.00 51.12 85 LEU A O 1
ATOM 701 N N . THR A 1 86 ? -4.138 -12.401 36.070 1.00 53.56 86 THR A N 1
ATOM 702 C CA . THR A 1 86 ? -3.816 -13.529 36.945 1.00 53.56 86 THR A CA 1
ATOM 703 C C . THR A 1 86 ? -2.448 -13.284 37.560 1.00 53.56 86 THR A C 1
ATOM 705 O O . THR A 1 86 ? -1.550 -14.113 37.456 1.00 53.56 86 THR A O 1
ATOM 708 N N . ASN A 1 87 ? -2.278 -12.140 38.215 1.00 52.38 87 ASN A N 1
ATOM 709 C CA . ASN A 1 87 ? -1.221 -12.020 39.194 1.00 52.38 87 ASN A CA 1
ATOM 710 C C . ASN A 1 87 ? -1.775 -12.700 40.441 1.00 52.38 87 ASN A C 1
ATOM 712 O O . ASN A 1 87 ? -2.604 -12.134 41.153 1.00 52.38 87 ASN A O 1
ATOM 716 N N . LYS A 1 88 ? -1.365 -13.954 40.673 1.00 46.16 88 LYS A N 1
ATOM 717 C CA . LYS A 1 88 ? -1.433 -14.554 42.007 1.00 46.16 88 LYS A CA 1
ATOM 718 C C . LYS A 1 88 ? -0.563 -13.681 42.912 1.00 46.16 88 LYS A C 1
ATOM 720 O O . LYS A 1 88 ? 0.628 -13.929 43.053 1.00 46.16 88 LYS A O 1
ATOM 725 N N . ILE A 1 89 ? -1.149 -12.626 43.472 1.00 46.12 89 ILE A N 1
ATOM 726 C CA . ILE A 1 89 ? -0.557 -11.906 44.590 1.00 46.12 89 ILE A CA 1
ATOM 727 C C . ILE A 1 89 ? -0.598 -12.902 45.741 1.00 46.12 89 ILE A C 1
ATOM 729 O O . ILE A 1 89 ? -1.661 -13.228 46.271 1.00 46.12 89 ILE A O 1
ATOM 733 N N . GLY A 1 90 ? 0.566 -13.474 46.042 1.00 45.62 90 GLY A N 1
ATOM 734 C CA . GLY A 1 90 ? 0.770 -14.191 47.284 1.00 45.62 90 GLY A CA 1
ATOM 735 C C . GLY A 1 90 ? 0.373 -13.275 48.437 1.00 45.62 90 GLY A C 1
ATOM 736 O O . GLY A 1 90 ? 0.811 -12.132 48.493 1.00 45.62 90 GLY A O 1
ATOM 737 N N . ASN A 1 91 ? -0.521 -13.790 49.279 1.00 48.97 91 ASN A N 1
ATOM 738 C CA . ASN A 1 91 ? -0.730 -13.449 50.682 1.00 48.97 91 ASN A CA 1
ATOM 739 C C . ASN A 1 91 ? 0.012 -12.192 51.176 1.00 48.97 91 ASN A C 1
ATOM 741 O O . ASN A 1 91 ? 1.200 -12.270 51.460 1.00 48.97 91 ASN A O 1
ATOM 745 N N . THR A 1 92 ? -0.703 -11.078 51.343 1.00 41.59 92 THR A N 1
ATOM 746 C CA . THR A 1 92 ? -0.737 -10.314 52.605 1.00 41.59 92 THR A CA 1
ATOM 747 C C . THR A 1 92 ? -1.968 -9.395 52.617 1.00 41.59 92 THR A C 1
ATOM 749 O O . THR A 1 92 ? -2.449 -8.955 51.575 1.00 41.59 92 THR A O 1
ATOM 752 N N . ASN A 1 93 ? -2.523 -9.196 53.813 1.00 45.56 93 ASN A N 1
ATOM 753 C CA . ASN A 1 93 ? -3.818 -8.584 54.128 1.00 45.56 93 ASN A CA 1
ATOM 754 C C . ASN A 1 93 ? -4.179 -7.326 53.310 1.00 45.56 93 ASN A C 1
ATOM 756 O O . ASN A 1 93 ? -3.535 -6.286 53.429 1.00 45.56 93 ASN A O 1
ATOM 760 N N . THR A 1 94 ? -5.275 -7.397 52.553 1.00 43.66 94 THR A N 1
ATOM 761 C CA . THR A 1 94 ? -5.914 -6.248 51.899 1.00 43.66 94 THR A CA 1
ATOM 762 C C . THR A 1 94 ? -6.992 -5.632 52.804 1.00 43.66 94 THR A C 1
ATOM 764 O O . THR A 1 94 ? -7.768 -6.369 53.418 1.00 43.66 94 THR A O 1
ATOM 767 N N . PRO A 1 95 ? -7.149 -4.295 52.860 1.00 40.44 95 PRO A N 1
ATOM 768 C CA . PRO A 1 95 ? -8.432 -3.714 53.221 1.00 40.44 95 PRO A CA 1
ATOM 769 C C . PRO A 1 95 ? -9.403 -3.942 52.051 1.00 40.44 95 PRO A C 1
ATOM 771 O O . PRO A 1 95 ? -9.125 -3.588 50.904 1.00 40.44 95 PRO A O 1
ATOM 774 N N . ASN A 1 96 ? -10.542 -4.573 52.335 1.00 35.22 96 ASN A N 1
ATOM 775 C CA . ASN A 1 96 ? -11.606 -4.823 51.365 1.00 35.22 96 ASN A CA 1
ATOM 776 C C . ASN A 1 96 ? -12.208 -3.499 50.872 1.00 35.22 96 ASN A C 1
ATOM 778 O O . ASN A 1 96 ? -13.025 -2.896 51.568 1.00 35.22 96 ASN A O 1
ATOM 782 N N . PHE A 1 97 ? -11.866 -3.063 49.658 1.00 39.25 97 PHE A N 1
ATOM 783 C CA . PHE A 1 97 ? -12.597 -1.981 49.000 1.00 39.25 97 PHE A CA 1
ATOM 784 C C . PHE A 1 97 ? -13.788 -2.568 48.237 1.00 39.25 97 PHE A C 1
ATOM 786 O O . PHE A 1 97 ? -13.670 -3.054 47.112 1.00 39.25 97 PHE A O 1
ATOM 793 N N . ASN A 1 98 ? -14.947 -2.580 48.894 1.00 35.75 98 ASN A N 1
ATOM 794 C CA . ASN A 1 98 ? -16.197 -3.058 48.319 1.00 35.75 98 ASN A CA 1
ATOM 795 C C . ASN A 1 98 ? -16.824 -1.960 47.443 1.00 35.75 98 ASN A C 1
ATOM 797 O O . ASN A 1 98 ? -17.461 -1.039 47.957 1.00 35.75 98 ASN A O 1
ATOM 801 N N . ILE A 1 99 ? -16.652 -2.043 46.121 1.00 42.56 99 ILE A N 1
ATOM 802 C CA . ILE A 1 99 ? -17.35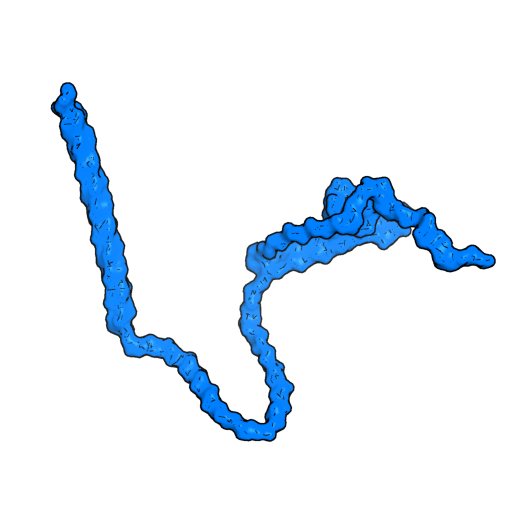4 -1.158 45.183 1.00 42.56 99 ILE A CA 1
ATOM 803 C C . ILE A 1 99 ? -18.706 -1.788 44.840 1.00 42.56 99 ILE A C 1
ATOM 805 O O . ILE A 1 99 ? -18.866 -2.484 43.838 1.00 42.56 99 ILE A O 1
ATOM 809 N N . ASN A 1 100 ? -19.709 -1.507 45.670 1.00 42.12 100 ASN A N 1
ATOM 810 C CA . ASN A 1 100 ? -21.109 -1.765 45.347 1.00 42.12 100 ASN A CA 1
ATOM 811 C C . ASN A 1 100 ? -21.615 -0.709 44.352 1.00 42.12 100 ASN A C 1
ATOM 813 O O . ASN A 1 100 ? -22.385 0.177 44.724 1.00 42.12 100 ASN A O 1
ATOM 817 N N . ASN A 1 101 ? -21.239 -0.798 43.075 1.00 46.28 101 ASN A N 1
ATOM 818 C CA . ASN A 1 101 ? -21.904 -0.002 42.040 1.00 46.28 101 ASN A CA 1
ATOM 819 C C . ASN A 1 101 ? -23.249 -0.638 41.662 1.00 46.28 101 ASN A C 1
ATOM 821 O O . ASN A 1 101 ? -23.442 -1.176 40.575 1.00 46.28 101 ASN A O 1
ATOM 825 N N . LYS A 1 102 ? -24.212 -0.532 42.582 1.00 37.56 102 LYS A N 1
ATOM 826 C CA . LYS A 1 102 ? -25.639 -0.550 42.262 1.00 37.56 102 LYS A CA 1
ATOM 827 C C . LYS A 1 102 ? -26.134 0.881 42.408 1.00 37.56 102 LYS A C 1
ATOM 829 O O . LYS A 1 102 ? -26.658 1.268 43.450 1.00 37.56 102 LYS A O 1
ATOM 834 N N . MET A 1 103 ? -25.956 1.684 41.363 1.00 37.12 103 MET A N 1
ATOM 835 C CA . MET A 1 103 ? -26.566 3.009 41.299 1.00 37.12 103 MET A CA 1
ATOM 836 C C . MET A 1 103 ? -28.063 2.832 41.006 1.00 37.12 103 MET A C 1
ATOM 838 O O . MET A 1 103 ? -28.550 3.065 39.906 1.00 37.12 103 MET A O 1
ATOM 842 N N . THR A 1 104 ? -28.810 2.333 41.994 1.00 41.91 104 THR A N 1
ATOM 843 C CA . THR A 1 104 ? -30.270 2.407 41.983 1.00 41.91 104 THR A CA 1
ATOM 844 C C . THR A 1 104 ? -30.659 3.858 42.208 1.00 41.91 104 THR A C 1
ATOM 846 O O . THR A 1 104 ? -30.418 4.401 43.288 1.00 41.91 104 THR A O 1
ATOM 849 N N . PHE A 1 105 ? -31.270 4.474 41.202 1.00 45.53 105 PHE A N 1
ATOM 850 C CA . PHE A 1 105 ? -31.909 5.779 41.313 1.00 45.53 105 PHE A CA 1
ATOM 851 C C . PHE A 1 105 ? -33.086 5.660 42.295 1.00 45.53 105 PHE A C 1
ATOM 853 O O . PHE A 1 105 ? -34.176 5.225 41.935 1.00 45.53 105 PHE A O 1
ATOM 860 N N . LYS A 1 106 ? -32.853 5.962 43.577 1.00 47.84 106 LYS A N 1
ATOM 861 C CA . LYS A 1 106 ? -33.839 5.700 44.641 1.00 47.84 106 LYS A CA 1
ATOM 862 C C . LYS A 1 106 ? -35.049 6.637 44.634 1.00 47.84 106 LYS A C 1
ATOM 864 O O . LYS A 1 106 ? -36.016 6.332 45.313 1.00 47.84 106 LYS A O 1
ATOM 869 N N . ASN A 1 107 ? -35.066 7.714 43.846 1.00 49.91 107 ASN A N 1
ATOM 870 C CA . ASN A 1 107 ? -36.153 8.695 43.902 1.00 49.91 107 ASN A CA 1
ATOM 871 C C . ASN A 1 107 ? -36.730 9.001 42.512 1.00 49.91 107 ASN A C 1
ATOM 873 O O . ASN A 1 107 ? -36.457 10.049 41.926 1.00 49.91 107 ASN A O 1
ATOM 877 N N . ALA A 1 108 ? -37.593 8.109 42.013 1.00 53.56 108 ALA A N 1
ATOM 878 C CA . ALA A 1 108 ? -38.357 8.293 40.771 1.00 53.56 108 ALA A CA 1
ATOM 879 C C . ALA A 1 108 ? -39.146 9.624 40.723 1.00 53.56 108 ALA A C 1
ATOM 881 O O . ALA A 1 108 ? -39.376 10.177 39.651 1.00 53.56 108 ALA A O 1
ATOM 882 N N . LYS A 1 109 ? -39.497 10.191 41.888 1.00 48.38 109 LYS A N 1
ATOM 883 C CA . LYS A 1 109 ? -40.202 11.478 42.002 1.00 48.38 109 LYS A CA 1
ATOM 884 C C . LYS A 1 109 ? -39.359 12.687 41.562 1.00 48.38 109 LYS A C 1
ATOM 886 O O . LYS A 1 109 ? -39.918 13.642 41.037 1.00 48.38 109 LYS A O 1
ATOM 891 N N . VAL A 1 110 ? -38.031 12.647 41.727 1.00 52.44 110 VAL A N 1
ATOM 892 C CA . VAL A 1 110 ? -37.139 13.770 41.361 1.00 52.44 110 VAL A CA 1
ATOM 893 C C . VAL A 1 110 ? -36.837 13.770 39.860 1.00 52.44 110 VAL A C 1
ATOM 895 O O . VAL A 1 110 ? -36.808 14.828 39.236 1.00 52.44 110 VAL A O 1
ATOM 898 N N . ALA A 1 111 ? -36.697 12.583 39.258 1.00 54.03 111 ALA A N 1
ATOM 899 C CA . ALA A 1 111 ? -36.530 12.445 37.811 1.00 54.03 111 ALA A CA 1
ATOM 900 C C . ALA A 1 111 ? -37.774 12.932 37.048 1.00 54.03 111 ALA A C 1
ATOM 902 O O . ALA A 1 111 ? -37.645 13.654 36.062 1.00 54.03 111 ALA A O 1
ATOM 903 N N . LEU A 1 112 ? -38.977 12.613 37.544 1.00 57.44 112 LEU A N 1
ATOM 904 C CA . LEU A 1 112 ? -40.223 13.080 36.934 1.00 57.44 112 LEU A CA 1
ATOM 905 C C . LEU A 1 112 ? -40.351 14.610 36.998 1.00 57.44 112 LEU A C 1
ATOM 907 O O . LEU A 1 112 ? -40.694 15.229 35.994 1.00 57.44 112 LEU A O 1
ATOM 911 N N . ALA A 1 113 ? -39.997 15.226 38.131 1.00 57.81 113 ALA A N 1
ATOM 912 C CA . ALA A 1 113 ? -40.049 16.679 38.294 1.00 57.81 113 ALA A CA 1
ATOM 913 C C . ALA A 1 113 ? -39.117 17.417 37.311 1.00 57.81 113 ALA A C 1
ATOM 915 O O . ALA A 1 113 ? -39.533 18.391 36.678 1.00 57.81 113 ALA A O 1
ATOM 916 N N . ALA A 1 114 ? -37.888 16.921 37.115 1.00 57.56 114 ALA A N 1
ATOM 917 C CA . ALA A 1 114 ? -36.934 17.510 36.172 1.00 57.56 114 ALA A CA 1
ATOM 918 C C . ALA A 1 114 ? -37.414 17.406 34.7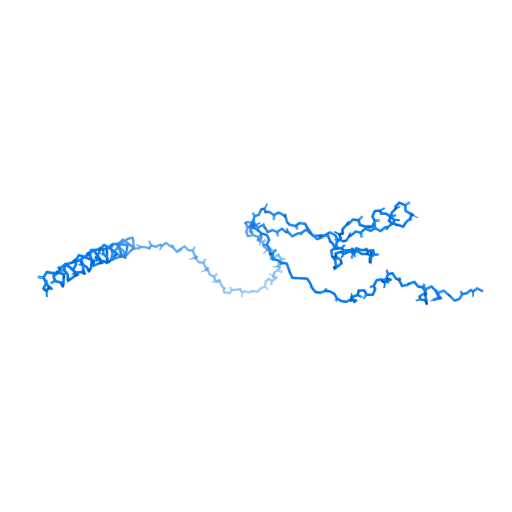13 1.00 57.56 114 ALA A C 1
ATOM 920 O O . ALA A 1 114 ? -37.333 18.379 33.962 1.00 57.56 114 ALA A O 1
ATOM 921 N N . VAL A 1 115 ? -37.983 16.260 34.323 1.00 63.97 115 VAL A N 1
ATOM 922 C CA . VAL A 1 115 ? -38.536 16.065 32.972 1.00 63.97 115 VAL A CA 1
ATOM 923 C C . VAL A 1 115 ? -39.746 16.974 32.741 1.00 63.97 115 VAL A C 1
ATOM 925 O O . VAL A 1 115 ? -39.847 17.598 31.683 1.00 63.97 115 VAL A O 1
ATOM 928 N N . THR A 1 116 ? -40.623 17.134 33.739 1.00 63.22 116 THR A N 1
ATOM 929 C CA . THR A 1 116 ? -41.765 18.053 33.621 1.00 63.22 116 THR A CA 1
ATOM 930 C C . THR A 1 116 ? -41.334 19.517 33.528 1.00 63.22 116 THR A C 1
ATOM 932 O O . THR A 1 116 ? -41.905 20.251 32.728 1.00 63.22 116 THR A O 1
ATOM 935 N N . ALA A 1 117 ? -40.297 19.937 34.262 1.00 69.50 117 ALA A N 1
ATOM 936 C CA . ALA A 1 117 ? -39.800 21.314 34.227 1.00 69.50 117 ALA A CA 1
ATOM 937 C C . ALA A 1 117 ? -39.153 21.676 32.878 1.00 69.50 117 ALA A C 1
ATOM 939 O O . ALA A 1 117 ? -39.316 22.792 32.379 1.00 69.50 117 ALA A O 1
ATOM 940 N N . LEU A 1 118 ? -38.445 20.726 32.257 1.00 73.25 118 LEU A N 1
ATOM 941 C CA . LEU A 1 118 ? -37.863 20.925 30.929 1.00 73.25 118 LEU A CA 1
ATOM 942 C C . LEU A 1 118 ? -38.946 20.969 29.845 1.00 73.25 118 LEU A C 1
ATOM 944 O O . LEU A 1 118 ? -38.887 21.822 28.959 1.00 73.25 118 LEU A O 1
ATOM 948 N N . ALA A 1 119 ? -39.966 20.112 29.943 1.00 74.81 119 ALA A N 1
ATOM 949 C CA . ALA A 1 119 ? -41.081 20.103 29.001 1.00 74.81 119 ALA A CA 1
ATOM 950 C C . ALA A 1 119 ? -41.912 21.396 29.073 1.00 74.81 119 ALA A C 1
ATOM 952 O O . ALA A 1 119 ? -42.229 21.977 28.032 1.00 74.81 119 ALA A O 1
ATOM 953 N N . THR A 1 120 ? -42.215 21.895 30.277 1.00 70.19 120 THR A N 1
ATOM 954 C CA . THR A 1 120 ? -42.938 23.167 30.442 1.00 70.19 120 THR A CA 1
ATOM 955 C C . THR A 1 120 ? -42.104 24.355 29.978 1.00 70.19 120 THR A C 1
ATOM 957 O O . THR A 1 120 ? -42.628 25.214 29.272 1.00 70.19 120 THR A O 1
ATOM 960 N N . SER A 1 121 ? -40.800 24.379 30.267 1.00 72.50 121 SER A N 1
ATOM 961 C CA . SER A 1 121 ? -39.903 25.439 29.783 1.00 72.50 121 SER A CA 1
ATOM 962 C C . SER A 1 121 ? -39.815 25.459 28.253 1.00 72.50 121 SER A C 1
ATOM 964 O O . SER A 1 121 ? -39.890 26.524 27.638 1.00 72.50 121 SER A O 1
ATOM 966 N N . PHE A 1 122 ? -39.737 24.287 27.614 1.00 76.94 122 PHE A N 1
ATOM 967 C CA . PHE A 1 122 ? -39.727 24.183 26.154 1.00 76.94 122 PHE A CA 1
ATOM 968 C C . PHE A 1 122 ? -41.068 24.606 25.533 1.00 76.94 122 PHE A C 1
ATOM 970 O O . PHE A 1 122 ? -41.093 25.293 24.508 1.00 76.94 122 PHE A O 1
ATOM 977 N N . TYR A 1 123 ? -42.189 24.260 26.174 1.00 74.38 123 TYR A N 1
ATOM 978 C CA . TYR A 1 123 ? -43.523 24.680 25.743 1.00 74.38 123 TYR A CA 1
ATOM 979 C C . TYR A 1 123 ? -43.716 26.202 25.862 1.00 74.38 123 TYR A C 1
ATOM 981 O O . TYR A 1 123 ? -44.169 26.843 24.912 1.00 74.38 123 TYR A O 1
ATOM 989 N N . VAL A 1 124 ? -43.281 26.809 26.972 1.00 74.00 124 VAL A N 1
ATOM 990 C CA . VAL A 1 124 ? -43.312 28.270 27.170 1.00 74.00 124 VAL A CA 1
ATOM 991 C C . VAL A 1 124 ? -42.429 28.988 26.141 1.00 74.00 124 VAL A C 1
ATOM 993 O O . VAL A 1 124 ? -42.855 29.992 25.570 1.00 74.00 124 VAL A O 1
ATOM 996 N N . TYR A 1 125 ? -41.246 28.453 25.822 1.00 73.81 125 TYR A N 1
ATOM 997 C CA . TYR A 1 125 ? -40.373 28.996 24.771 1.00 73.81 125 TYR A CA 1
ATOM 998 C C . TYR A 1 125 ? -41.007 28.920 23.364 1.00 73.81 125 TYR A C 1
ATOM 1000 O O . TYR A 1 125 ? -40.907 29.849 22.552 1.00 73.81 125 TYR A O 1
ATOM 1008 N N . LYS A 1 126 ? -41.721 27.831 23.059 1.00 76.62 126 LYS A N 1
ATOM 1009 C CA . LYS A 1 126 ? -42.484 27.690 21.806 1.00 76.62 126 LYS A CA 1
ATOM 1010 C C . LYS A 1 126 ? -43.646 28.688 21.708 1.00 76.62 126 LYS A C 1
ATOM 1012 O O . LYS A 1 126 ? -43.865 29.244 20.628 1.00 76.62 126 LYS A O 1
ATOM 1017 N N . LEU A 1 127 ? -44.358 28.962 22.803 1.00 70.12 127 LEU A N 1
ATOM 1018 C CA . LEU A 1 127 ? -45.402 29.994 22.807 1.00 70.12 127 LEU A CA 1
ATOM 1019 C C . LEU A 1 127 ? -44.816 31.405 22.676 1.00 70.12 127 LEU A C 1
ATOM 1021 O O . LEU A 1 127 ? -45.308 32.188 21.862 1.00 70.12 127 LEU A O 1
ATOM 1025 N N . SER A 1 128 ? -43.750 31.731 23.413 1.00 69.50 128 SER A N 1
ATOM 1026 C CA . SER A 1 128 ? -43.147 33.070 23.369 1.00 69.50 128 SER A CA 1
ATOM 1027 C C . SER A 1 128 ? -42.587 33.403 21.983 1.00 69.50 128 SER A C 1
ATOM 1029 O O . SER A 1 128 ? -42.852 34.482 21.455 1.00 69.50 128 SER A O 1
ATOM 1031 N N . SER A 1 129 ? -41.910 32.454 21.331 1.00 71.50 129 SER A N 1
ATOM 1032 C CA . SER A 1 129 ? -41.412 32.629 19.958 1.00 71.50 129 SER A CA 1
ATOM 1033 C C . SER A 1 129 ? -42.533 32.824 18.927 1.00 71.50 129 SER A C 1
ATOM 1035 O O . SER A 1 129 ? -42.362 33.579 17.967 1.00 71.50 129 SER A O 1
ATOM 1037 N N . SER A 1 130 ? -43.700 32.207 19.135 1.00 68.38 130 SER A N 1
ATOM 1038 C CA . SER A 1 130 ? -44.877 32.381 18.273 1.00 68.38 130 SER A CA 1
ATOM 1039 C C . SER A 1 130 ? -45.520 33.763 18.456 1.00 68.38 130 SER A C 1
ATOM 1041 O O . SER A 1 130 ? -45.854 34.419 17.469 1.00 68.38 130 SER A O 1
ATOM 1043 N N . ILE A 1 131 ? -45.603 34.259 19.696 1.00 65.31 131 ILE A N 1
ATOM 1044 C CA . ILE A 1 131 ? -46.090 35.617 20.004 1.00 65.31 131 ILE A CA 1
ATOM 1045 C C . ILE A 1 131 ? -45.143 36.684 19.435 1.00 65.31 131 ILE A C 1
ATOM 1047 O O . ILE A 1 131 ? -45.601 37.668 18.851 1.00 65.31 131 ILE A O 1
ATOM 1051 N N . ILE A 1 132 ? -43.825 36.484 19.545 1.00 63.06 132 ILE A N 1
ATOM 1052 C CA . ILE A 1 132 ? -42.820 37.399 18.979 1.00 63.06 132 ILE A CA 1
ATOM 1053 C C . ILE A 1 132 ? -42.960 37.484 17.450 1.00 63.06 132 ILE A C 1
ATOM 1055 O O . ILE A 1 132 ? -42.930 38.583 16.892 1.00 63.06 132 ILE A O 1
ATOM 1059 N N . LYS A 1 133 ? -43.182 36.352 16.765 1.00 67.00 133 LYS A N 1
ATOM 1060 C CA . LYS A 1 133 ? -43.439 36.334 15.313 1.00 67.00 133 LYS A CA 1
ATOM 1061 C C . LYS A 1 133 ? -44.731 37.066 14.938 1.00 67.00 133 LYS A C 1
ATOM 1063 O O . LYS A 1 133 ? -44.724 37.827 13.973 1.00 67.00 133 LYS A O 1
ATOM 1068 N N . TYR A 1 134 ? -45.804 36.885 15.709 1.00 58.91 134 TYR A N 1
ATOM 1069 C CA . TYR A 1 134 ? -47.076 37.577 15.477 1.00 58.91 134 TYR A CA 1
ATOM 1070 C C . TYR A 1 134 ? -46.943 39.099 15.639 1.00 58.91 134 TYR A C 1
ATOM 1072 O O . TYR A 1 134 ? -47.391 39.860 14.783 1.00 58.91 134 TY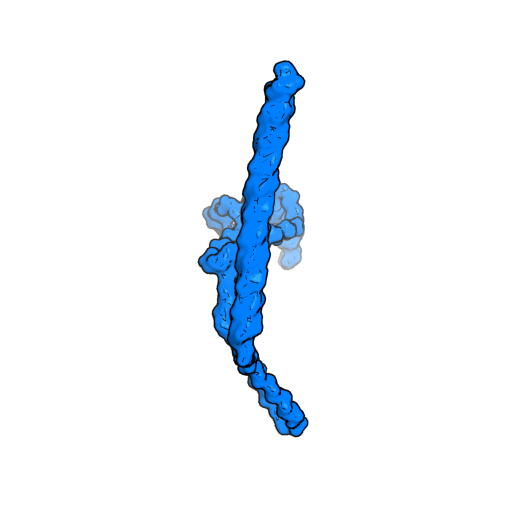R A O 1
ATOM 1080 N N . LYS A 1 135 ? -46.259 39.557 16.697 1.00 59.66 135 LYS A N 1
ATOM 1081 C CA . LYS A 1 135 ? -46.062 40.990 16.960 1.00 59.66 135 LYS A CA 1
ATOM 1082 C C . LYS A 1 135 ? -45.238 41.666 15.858 1.00 59.66 135 LYS A C 1
ATOM 1084 O O . LYS A 1 135 ? -45.582 42.774 15.463 1.00 59.66 135 LYS A O 1
ATOM 1089 N N . LYS A 1 136 ? -44.232 40.969 15.307 1.00 65.19 136 LYS A N 1
ATOM 1090 C CA . LYS A 1 136 ? -43.432 41.443 14.165 1.00 65.19 136 LYS A CA 1
ATOM 1091 C C . LYS A 1 136 ? -44.267 41.610 12.885 1.00 65.19 136 LYS A C 1
ATOM 1093 O O . LYS A 1 136 ? -44.183 42.637 12.228 1.00 65.19 136 LYS A O 1
ATOM 1098 N N . GLN A 1 137 ? -45.147 40.657 12.567 1.00 60.59 137 GLN A N 1
ATOM 1099 C CA . GLN A 1 137 ? -46.034 40.784 11.398 1.00 60.59 137 GLN A CA 1
ATOM 1100 C C . GLN A 1 137 ? -47.054 41.922 11.536 1.00 60.59 137 GLN A C 1
ATOM 1102 O O . GLN A 1 137 ? -47.439 42.525 10.536 1.00 60.59 137 GLN A O 1
ATOM 1107 N N . HIS A 1 138 ? -47.499 42.226 12.758 1.00 59.12 138 HIS A N 1
ATOM 1108 C CA . HIS A 1 138 ? -48.426 43.331 12.995 1.00 59.12 138 HIS A CA 1
ATOM 1109 C C . HIS A 1 138 ? -47.737 44.703 12.935 1.00 59.12 138 HIS A C 1
ATOM 1111 O O . HIS A 1 138 ? -48.339 45.642 12.420 1.00 59.12 138 HIS A O 1
ATOM 1117 N N . THR A 1 139 ? -46.486 44.825 13.402 1.00 56.75 139 THR A N 1
ATOM 1118 C CA . THR A 1 139 ? -45.696 46.063 13.253 1.00 56.75 139 THR A CA 1
ATOM 1119 C C . THR A 1 139 ? -45.352 46.343 11.795 1.00 56.75 139 THR A C 1
ATOM 1121 O O . THR A 1 139 ? -45.460 47.488 11.368 1.00 56.75 139 THR A O 1
ATOM 1124 N N . ASP A 1 140 ? -45.034 45.301 11.022 1.00 59.03 140 ASP A N 1
ATOM 1125 C CA . ASP A 1 140 ? -44.696 45.433 9.599 1.00 59.03 140 ASP A CA 1
ATOM 1126 C C . ASP A 1 140 ? -45.931 45.783 8.742 1.00 59.03 140 ASP A C 1
ATOM 1128 O O . ASP A 1 140 ? -45.810 46.434 7.710 1.00 59.03 140 ASP A O 1
ATOM 1132 N N . LYS A 1 141 ? -47.145 45.405 9.175 1.00 59.62 141 LYS A N 1
ATOM 1133 C CA . LYS A 1 141 ? -48.401 45.842 8.534 1.00 59.62 141 LYS A CA 1
ATOM 1134 C C . LYS A 1 141 ? -48.807 47.268 8.917 1.00 59.62 141 LYS A C 1
ATOM 1136 O O . LYS A 1 141 ? -49.358 47.967 8.076 1.00 59.62 141 LYS A O 1
ATOM 1141 N N . LEU A 1 142 ? -48.535 47.705 10.151 1.00 56.41 142 LEU A N 1
ATOM 1142 C CA . LEU A 1 142 ? -48.876 49.055 10.625 1.00 56.41 142 LEU A CA 1
ATOM 1143 C C . LEU A 1 142 ? -47.958 50.144 10.032 1.00 56.41 142 LEU A C 1
ATOM 1145 O O . LEU A 1 142 ? -48.359 51.304 9.932 1.00 56.41 142 LEU A O 1
ATOM 1149 N N . SER A 1 143 ? -46.734 49.786 9.629 1.00 58.09 143 SER A N 1
ATOM 1150 C CA . SER A 1 143 ? -45.814 50.682 8.914 1.00 58.09 143 SER A CA 1
ATOM 1151 C C . SER A 1 143 ? -46.154 50.844 7.427 1.00 58.09 143 SER A C 1
ATOM 1153 O O . SER A 1 143 ? -45.792 51.859 6.845 1.00 58.09 143 SER A O 1
ATOM 1155 N N . LEU A 1 144 ? -46.884 49.896 6.826 1.00 55.97 144 LEU A N 1
ATOM 1156 C CA . LEU A 1 144 ? -47.332 49.951 5.426 1.00 55.97 144 LEU A CA 1
ATOM 1157 C C . LEU A 1 144 ? -48.654 50.712 5.223 1.00 55.97 144 LEU A C 1
ATOM 1159 O O . LEU A 1 144 ? -48.986 51.054 4.096 1.00 55.97 144 LEU A O 1
ATOM 1163 N N . THR A 1 145 ? -49.416 50.982 6.287 1.00 53.25 145 THR A N 1
ATOM 1164 C CA . THR A 1 145 ? -50.683 51.741 6.226 1.00 53.25 145 THR A CA 1
ATOM 1165 C C . THR A 1 145 ? -50.531 53.232 6.543 1.00 53.25 145 THR A C 1
ATOM 1167 O O . THR A 1 145 ? -51.520 53.954 6.508 1.00 53.25 145 THR A O 1
ATOM 1170 N N . ASN A 1 146 ? -49.321 53.690 6.886 1.00 53.31 146 ASN A N 1
ATOM 1171 C CA . ASN A 1 146 ? -49.005 55.094 7.190 1.00 53.31 146 ASN A CA 1
ATOM 1172 C C . ASN A 1 146 ? -48.127 55.751 6.100 1.00 53.31 146 ASN A C 1
ATOM 1174 O O . ASN A 1 146 ? -47.338 56.646 6.405 1.00 53.31 146 ASN A O 1
ATOM 1178 N N . GLN A 1 147 ? -48.249 55.291 4.849 1.00 46.94 147 GLN A N 1
ATOM 1179 C CA . GLN A 1 147 ? -47.632 55.890 3.661 1.00 46.94 147 GLN A CA 1
ATOM 1180 C C . GLN A 1 147 ? -48.702 56.332 2.668 1.00 46.94 147 GLN A C 1
ATOM 1182 O O . GLN A 1 147 ? -49.675 55.565 2.490 1.00 46.94 147 GLN A O 1
#

Organism: Babesia microti (strain RI) (NCBI:txid1133968)

InterPro domains:
  IPR018967 Iron-binding zinc finger, CDGSH type [PF09360] (37-56)
  IPR018967 Iron-binding zinc finger, CDGSH type [SM00704] (26-61)
  IPR042216 MitoNEET, CDGSH iron-sulfur domain [G3DSA:3.40.5.90] (32-76)
  IPR045131 CDGSH iron-sulfur domain-containing protein 1/2 [PTHR13680] (21-69)

Secondary structure (DSSP, 8-state):
---TTGGGGS--S-TT---S------PPPPTT-EEEEEE-SSS--TTTTB--STHHHHHHTT-----EEEEEE-----S-----------S----------------HHHHHHHHHHHHHHHHHHHHHHHHHHHHHHHHHHHHHS--

pLDDT: mean 73.34, std 19.54, range [35.22, 97.38]

Sequence (147 aa):
MSDPLDYFNKVNYNIRGFETTNQIVEYLPPIGIEKKIRFCRCWQSKKFPYCDDTHKVMNEAGDSVGPFVAIIKNEEPTTFHKLKLTNKIGNTNTPNFNINNKMTFKNAKVALAAVTALATSFYVYKLSSSIIKYKKQHTDKLSLTNQ

Radius of gyration: 34.94 Å; chains: 1; bounding box: 88×70×70 Å